Protein AF-A0A966SPA4-F1 (afdb_monomer)

Mean predicted aligned error: 4.29 Å

pLDDT: mean 92.08, std 7.18, range [53.81, 98.06]

Radius of gyration: 15.55 Å; Cα contacts (8 Å, |Δi|>4): 163; chains: 1; bounding box: 36×30×42 Å

Secondary structure (DSSP, 8-state):
--GGG-TTSS--TTTS-----------EEEEE-TT----SHHHHHHHHHHSTT--EEEESSTTSHHHHHHHHHHHHHT--PEEEE-SSHHHHHHHHHTTS-SEEEEEHHHHGGG-

Nearest PDB structures (foldseek):
  8hk9-assembly2_A  TM=9.640E-01  e=9.078E-08  Piscinibacter sakaiensis
  7ndr-assembly1_E  TM=9.568E-01  e=1.666E-07  Comamonas sp.
  2dvz-assembly1_A  TM=9.105E-01  e=4.286E-07  Bordetella pertussis
  5oku-assembly1_A  TM=9.276E-01  e=1.350E-06  Rhodopseudomonas palustris CGA009
  2qpq-assembly3_C  TM=9.091E-01  e=5.568E-06  Bordetella pertussis

Sequence (115 aa):
MSEPLFPK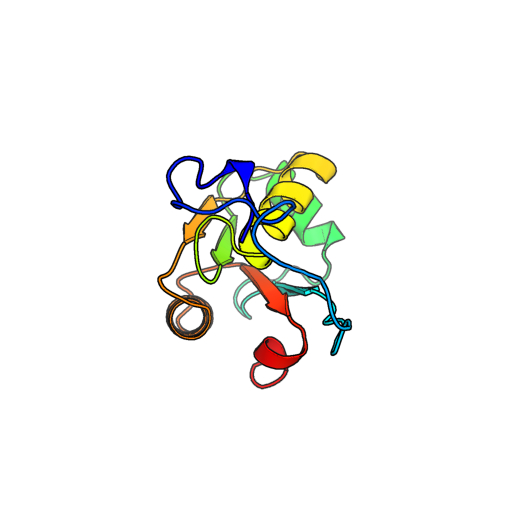RGYDFGKDFTPLAVTAVVPNILVAHPKVTLNSAKEVAEYARANPGKLSYCSGGSGTAAHIVGELFRMNTQTNLIHVPHTGTAAAYLTFLSGNCDLMFDGLGTAAPYL

Structure (mmCIF, N/CA/C/O backbone):
data_AF-A0A966SPA4-F1
#
_entry.id   AF-A0A966SPA4-F1
#
loop_
_atom_site.group_PDB
_atom_site.id
_atom_site.type_symbol
_atom_site.label_atom_id
_atom_site.label_alt_id
_atom_site.label_comp_id
_atom_site.label_asym_id
_atom_site.label_entity_id
_atom_site.label_seq_id
_atom_site.pdbx_PDB_ins_code
_atom_site.Cartn_x
_atom_site.Cartn_y
_atom_site.Cartn_z
_atom_site.occupancy
_atom_site.B_iso_or_equiv
_atom_site.auth_seq_id
_atom_site.auth_comp_id
_atom_site.auth_asym_id
_atom_site.auth_atom_id
_atom_site.pdbx_PDB_model_num
ATOM 1 N N . MET A 1 1 ? 8.123 -1.558 -11.477 1.00 53.81 1 MET A N 1
ATOM 2 C CA . MET A 1 1 ? 8.896 -0.470 -10.841 1.00 53.81 1 MET A CA 1
ATOM 3 C C . MET A 1 1 ? 8.618 0.804 -11.611 1.00 53.81 1 MET A C 1
ATOM 5 O O . MET A 1 1 ? 8.613 0.750 -12.833 1.00 53.81 1 MET A O 1
ATOM 9 N N . SER A 1 2 ? 8.332 1.911 -10.934 1.00 61.41 2 SER A N 1
ATOM 10 C CA . SER A 1 2 ? 8.032 3.192 -11.585 1.00 61.41 2 SER A CA 1
ATOM 11 C C . SER A 1 2 ? 9.307 3.899 -12.055 1.00 61.41 2 SER A C 1
ATOM 13 O O . SER A 1 2 ? 10.177 4.207 -11.240 1.00 61.41 2 SER A O 1
ATOM 15 N N . GLU A 1 3 ? 9.390 4.201 -13.348 1.00 68.19 3 GLU A N 1
ATOM 16 C CA . GLU A 1 3 ? 10.533 4.867 -13.987 1.00 68.19 3 GLU A CA 1
ATOM 17 C C . GLU A 1 3 ? 10.917 6.228 -13.363 1.00 68.19 3 GLU A C 1
ATOM 19 O O . GLU A 1 3 ? 12.105 6.424 -13.098 1.00 68.19 3 GLU A O 1
ATOM 24 N N . PRO A 1 4 ? 9.971 7.116 -12.982 1.00 75.38 4 PRO A N 1
ATOM 25 C CA . PRO A 1 4 ? 10.310 8.392 -12.342 1.00 75.38 4 PRO A CA 1
ATOM 26 C C . PRO A 1 4 ? 11.008 8.269 -10.979 1.00 75.38 4 PRO A C 1
ATOM 28 O O . PRO A 1 4 ? 11.696 9.198 -10.566 1.00 75.38 4 PRO A O 1
ATOM 31 N N . LEU A 1 5 ? 10.848 7.144 -10.268 1.00 76.25 5 LEU A N 1
ATOM 32 C CA . LEU A 1 5 ? 11.453 6.959 -8.941 1.00 76.25 5 LEU A CA 1
ATOM 33 C C . LEU A 1 5 ? 12.903 6.454 -9.001 1.00 76.25 5 LEU A C 1
ATOM 35 O O . LEU A 1 5 ? 13.603 6.513 -7.994 1.00 76.25 5 LEU A O 1
ATOM 39 N N . PHE A 1 6 ? 13.370 5.986 -10.164 1.00 77.81 6 PHE A N 1
ATOM 40 C CA . PHE A 1 6 ? 14.715 5.426 -10.337 1.00 77.81 6 PHE A CA 1
ATOM 41 C C . PHE A 1 6 ? 15.426 6.013 -11.570 1.00 77.81 6 PHE A C 1
ATOM 43 O O . PHE A 1 6 ? 15.722 5.290 -12.521 1.00 77.81 6 PHE A O 1
ATOM 50 N N . PRO A 1 7 ? 15.762 7.316 -11.573 1.00 73.81 7 PRO A N 1
ATOM 51 C CA . PRO A 1 7 ? 16.333 7.987 -12.746 1.00 73.81 7 PRO A CA 1
ATOM 52 C C . PRO A 1 7 ? 17.730 7.477 -13.148 1.00 73.81 7 PRO A C 1
ATOM 54 O O . PRO A 1 7 ? 18.145 7.653 -14.288 1.00 73.81 7 PRO A O 1
ATOM 57 N N . LYS A 1 8 ? 18.468 6.821 -12.239 1.00 81.12 8 LYS A N 1
ATOM 58 C CA . LYS A 1 8 ? 19.820 6.274 -12.477 1.00 81.12 8 LYS A CA 1
ATOM 59 C C . LYS A 1 8 ? 19.825 4.747 -12.622 1.00 81.12 8 LYS A C 1
ATOM 61 O O . LYS A 1 8 ? 20.636 4.066 -12.006 1.00 81.12 8 LYS A O 1
ATOM 66 N N . ARG A 1 9 ? 18.890 4.198 -13.398 1.00 80.81 9 ARG A N 1
ATOM 67 C CA . ARG A 1 9 ? 18.706 2.741 -13.554 1.00 80.81 9 ARG A CA 1
ATOM 68 C C . ARG A 1 9 ? 19.588 2.083 -14.622 1.00 80.81 9 ARG A C 1
ATOM 70 O O . ARG A 1 9 ? 19.715 0.868 -14.615 1.00 80.81 9 ARG A O 1
ATOM 77 N N . GLY A 1 10 ? 20.207 2.871 -15.506 1.00 89.00 10 GLY A N 1
ATOM 78 C CA . GLY A 1 10 ? 21.138 2.377 -16.531 1.00 89.00 10 GLY A CA 1
ATOM 79 C C . GLY A 1 10 ? 20.485 1.756 -17.773 1.00 89.00 10 GLY A C 1
ATOM 80 O O . GLY A 1 10 ? 21.195 1.153 -18.567 1.00 89.00 10 GLY A O 1
ATOM 81 N N . TYR A 1 11 ? 19.166 1.894 -17.935 1.00 87.00 11 TYR A N 1
ATOM 82 C CA . TYR A 1 11 ? 18.408 1.442 -19.108 1.00 87.00 11 TYR A CA 1
ATOM 83 C C . TYR A 1 11 ? 17.143 2.298 -19.310 1.00 87.00 11 TYR A C 1
ATOM 85 O O . TYR A 1 11 ? 16.664 2.918 -18.358 1.00 87.00 11 TYR A O 1
ATOM 93 N N . ASP A 1 12 ? 16.602 2.323 -20.528 1.00 86.50 12 ASP A N 1
ATOM 94 C CA . ASP A 1 12 ? 15.384 3.021 -20.967 1.00 86.50 12 ASP A CA 1
ATOM 95 C C . ASP A 1 12 ? 14.340 1.982 -21.430 1.00 86.50 12 ASP A C 1
ATOM 97 O O . ASP A 1 12 ? 14.609 1.144 -22.286 1.00 86.50 12 ASP A O 1
ATOM 101 N N . PHE A 1 13 ? 13.130 2.007 -20.858 1.00 85.19 13 PHE A N 1
ATOM 102 C CA . PHE A 1 13 ? 12.110 0.982 -21.120 1.00 85.19 13 PHE A CA 1
ATOM 103 C C . PHE A 1 13 ? 11.539 1.096 -22.536 1.00 85.19 13 PHE A C 1
ATOM 105 O O . PHE A 1 13 ? 11.131 0.085 -23.097 1.00 85.19 13 PHE A O 1
ATOM 112 N N . GLY A 1 14 ? 11.502 2.308 -23.098 1.00 85.62 14 GLY A N 1
ATOM 113 C CA . GLY A 1 14 ? 10.975 2.570 -24.433 1.00 85.62 14 GLY A CA 1
ATOM 114 C C . GLY A 1 14 ? 11.989 2.333 -25.550 1.00 85.62 14 GLY A C 1
ATOM 115 O O . GLY A 1 14 ? 11.586 2.235 -26.706 1.00 85.62 14 GLY A O 1
ATOM 116 N N . LYS A 1 15 ? 13.287 2.250 -25.226 1.00 90.62 15 LYS A N 1
ATOM 117 C CA . LYS A 1 15 ? 14.364 2.067 -26.216 1.00 90.62 15 LYS A CA 1
ATOM 118 C C . LYS A 1 15 ? 15.045 0.710 -26.139 1.00 90.62 15 LYS A C 1
ATOM 120 O O . LYS A 1 15 ? 15.321 0.122 -27.179 1.00 90.62 15 LYS A O 1
ATOM 125 N N . ASP A 1 16 ? 15.302 0.214 -24.933 1.00 93.88 16 ASP A N 1
ATOM 126 C CA . ASP A 1 16 ? 16.154 -0.964 -24.739 1.00 93.88 16 ASP A CA 1
ATOM 127 C C . ASP A 1 16 ? 15.350 -2.278 -24.704 1.00 93.88 16 ASP A C 1
ATOM 129 O O . ASP A 1 16 ? 15.933 -3.360 -24.651 1.00 93.88 16 ASP A O 1
ATOM 133 N N . PHE A 1 17 ? 14.011 -2.211 -24.743 1.00 91.69 17 PHE A N 1
ATOM 134 C CA . PHE A 1 17 ? 13.121 -3.372 -24.641 1.00 91.69 17 PHE A CA 1
ATOM 135 C C . PHE A 1 17 ? 12.042 -3.361 -25.728 1.00 91.69 17 PHE A C 1
ATOM 137 O O . PHE A 1 17 ? 11.417 -2.339 -25.994 1.00 91.69 17 PHE A O 1
ATOM 144 N N . THR A 1 18 ? 11.771 -4.530 -26.317 1.00 95.06 18 THR A N 1
ATOM 145 C CA . THR A 1 18 ? 10.613 -4.748 -27.200 1.00 95.06 18 THR A CA 1
ATOM 146 C C . THR A 1 18 ? 9.529 -5.509 -26.429 1.00 95.06 18 THR A C 1
ATOM 148 O O . THR A 1 18 ? 9.801 -6.618 -25.959 1.00 95.06 18 THR A O 1
ATOM 151 N N . PRO A 1 19 ? 8.312 -4.956 -26.259 1.00 91.50 19 PRO A N 1
ATOM 152 C CA . PRO A 1 19 ? 7.234 -5.650 -25.561 1.00 91.50 19 PRO A CA 1
ATOM 153 C C . PRO A 1 19 ? 6.763 -6.866 -26.369 1.00 91.50 19 PRO A C 1
ATOM 155 O O . PRO A 1 19 ? 6.512 -6.755 -27.566 1.00 91.50 19 PRO A O 1
ATOM 158 N N . LEU A 1 20 ? 6.621 -8.020 -25.707 1.00 94.81 20 LEU A N 1
ATOM 159 C CA . LEU A 1 20 ? 6.173 -9.264 -26.345 1.00 94.81 20 LEU A CA 1
ATOM 160 C C . LEU A 1 20 ? 4.680 -9.530 -26.107 1.00 94.81 20 LEU A C 1
ATOM 162 O O . LEU A 1 20 ? 3.905 -9.599 -27.054 1.00 94.81 20 LEU A O 1
ATOM 166 N N . ALA A 1 21 ? 4.272 -9.683 -24.843 1.00 95.00 21 ALA A N 1
ATOM 167 C CA . ALA A 1 21 ? 2.885 -9.944 -24.459 1.00 95.00 21 ALA A CA 1
ATOM 168 C C . ALA A 1 21 ? 2.636 -9.616 -22.977 1.00 95.00 21 ALA A C 1
ATOM 170 O O . ALA A 1 21 ? 3.553 -9.667 -22.156 1.00 95.00 21 ALA A O 1
ATOM 171 N N . VAL A 1 22 ? 1.377 -9.335 -22.627 1.00 93.00 22 VAL A N 1
ATOM 172 C CA . VAL A 1 22 ? 0.905 -9.281 -21.233 1.00 93.00 22 VAL A CA 1
ATOM 173 C C . VAL A 1 22 ? 0.484 -10.688 -20.815 1.00 93.00 22 VAL A C 1
ATOM 175 O O . VAL A 1 22 ? -0.381 -11.282 -21.451 1.00 93.00 22 VAL A O 1
ATOM 178 N N . THR A 1 23 ? 1.085 -11.223 -19.752 1.00 93.50 23 THR A N 1
ATOM 179 C CA . THR A 1 23 ? 0.829 -12.602 -19.296 1.00 93.50 23 THR A CA 1
ATOM 180 C C . THR A 1 23 ? -0.242 -12.697 -18.213 1.00 93.50 23 THR A C 1
ATOM 182 O O . THR A 1 23 ? -0.913 -13.720 -18.111 1.00 93.50 23 THR A O 1
ATOM 185 N N . ALA A 1 24 ? -0.410 -11.650 -17.403 1.00 89.94 24 ALA A N 1
ATOM 186 C CA . ALA A 1 24 ? -1.393 -11.612 -16.329 1.00 89.94 24 ALA A CA 1
ATOM 187 C C . ALA A 1 24 ? -1.755 -10.174 -15.948 1.00 89.94 24 ALA A C 1
ATOM 189 O O . ALA A 1 24 ? -0.947 -9.252 -16.072 1.00 89.94 24 ALA A O 1
ATOM 190 N N . VAL A 1 25 ? -2.963 -10.014 -15.412 1.00 89.31 25 VAL A N 1
ATOM 191 C CA . VAL A 1 25 ? -3.415 -8.803 -14.725 1.00 89.31 25 VAL A CA 1
ATOM 192 C C . VAL A 1 25 ? -3.853 -9.225 -13.332 1.00 89.31 25 VAL A C 1
ATOM 194 O O . VAL A 1 25 ? -4.736 -10.067 -13.189 1.00 89.31 25 VAL A O 1
ATOM 197 N N . VAL A 1 26 ? -3.217 -8.667 -12.305 1.00 87.50 26 VAL A N 1
ATOM 198 C CA . VAL A 1 26 ? -3.512 -8.998 -10.907 1.00 87.50 26 VAL A CA 1
ATOM 199 C C . VAL A 1 26 ? -4.223 -7.807 -10.267 1.00 87.50 26 VAL A C 1
ATOM 201 O O . VAL A 1 26 ? -3.653 -6.711 -10.254 1.00 87.50 26 VAL A O 1
ATOM 204 N N . PRO A 1 27 ? -5.451 -7.977 -9.742 1.00 90.31 27 PRO A N 1
ATOM 205 C CA . PRO A 1 27 ? -6.118 -6.908 -9.015 1.00 90.31 27 PRO A CA 1
ATOM 206 C C . PRO A 1 27 ? -5.388 -6.644 -7.694 1.00 90.31 27 PRO A C 1
ATOM 208 O O . PRO A 1 27 ? -4.986 -7.583 -7.004 1.00 90.31 27 PRO A O 1
ATOM 211 N N . ASN A 1 28 ? -5.233 -5.366 -7.345 1.00 90.06 28 ASN A N 1
ATOM 212 C CA . ASN A 1 28 ? -4.760 -4.965 -6.021 1.00 90.06 28 ASN A CA 1
ATOM 213 C C . ASN A 1 28 ? -5.950 -4.825 -5.072 1.00 90.06 28 ASN A C 1
ATOM 215 O O . ASN A 1 28 ? -7.005 -4.327 -5.467 1.00 90.06 28 ASN A O 1
ATOM 219 N N . ILE A 1 29 ? -5.754 -5.225 -3.822 1.00 92.88 29 ILE A N 1
ATOM 220 C CA . ILE A 1 29 ? -6.740 -5.130 -2.751 1.00 92.88 29 ILE A CA 1
ATOM 221 C C . ILE A 1 29 ? -6.167 -4.351 -1.565 1.00 92.88 29 ILE A C 1
ATOM 223 O O . ILE A 1 29 ? -4.954 -4.309 -1.362 1.00 92.88 29 ILE A O 1
ATOM 227 N N . LEU A 1 30 ? -7.058 -3.734 -0.789 1.00 94.69 30 LEU A N 1
ATOM 228 C CA . LEU A 1 30 ? -6.752 -3.188 0.530 1.00 94.69 30 LEU A CA 1
ATOM 229 C C . LEU A 1 30 ? -7.078 -4.257 1.573 1.00 94.69 30 LEU A C 1
ATOM 231 O O . LEU A 1 30 ? -8.222 -4.699 1.662 1.00 94.69 30 LEU A O 1
ATOM 235 N N . VAL A 1 31 ? -6.085 -4.635 2.367 1.00 95.06 31 VAL A N 1
ATOM 236 C CA . VAL A 1 31 ? -6.211 -5.585 3.472 1.00 95.06 31 VAL A CA 1
ATOM 237 C C . VAL A 1 31 ? -5.994 -4.832 4.779 1.00 95.06 31 VAL A C 1
ATOM 239 O O . VAL A 1 31 ? -5.051 -4.049 4.894 1.00 95.06 31 VAL A O 1
ATOM 242 N N . ALA A 1 32 ? -6.860 -5.058 5.762 1.00 95.81 32 ALA A N 1
ATOM 243 C CA . ALA A 1 32 ? -6.721 -4.514 7.108 1.00 95.81 32 ALA A CA 1
ATOM 244 C C . ALA A 1 32 ? -6.327 -5.633 8.076 1.00 95.81 32 ALA A C 1
ATOM 246 O O . ALA A 1 32 ? -6.829 -6.751 7.977 1.00 95.81 32 ALA A O 1
ATOM 247 N N . HIS A 1 33 ? -5.413 -5.348 9.003 1.00 96.44 33 HIS A N 1
ATOM 248 C CA . HIS A 1 33 ? -5.055 -6.302 10.049 1.00 96.44 33 HIS A CA 1
ATOM 249 C C . HIS A 1 33 ? -6.272 -6.550 10.960 1.00 96.44 33 HIS A C 1
ATOM 251 O O . HIS A 1 33 ? -6.976 -5.585 11.256 1.00 96.44 33 HIS A O 1
ATOM 257 N N . PRO A 1 34 ? -6.491 -7.760 11.517 1.00 94.81 34 PRO A N 1
ATOM 258 C CA . PRO A 1 34 ? -7.650 -8.056 12.378 1.00 94.81 34 PRO A CA 1
ATOM 259 C C . PRO A 1 34 ? -7.843 -7.137 13.598 1.00 94.81 34 PRO A C 1
ATOM 261 O O . PRO A 1 34 ? -8.931 -7.057 14.158 1.00 94.81 34 PRO A O 1
ATOM 264 N N . LYS A 1 35 ? -6.791 -6.423 14.019 1.00 95.00 35 LYS A N 1
ATOM 265 C CA . LYS A 1 35 ? -6.858 -5.407 15.090 1.00 95.00 35 LYS A CA 1
ATOM 266 C C . LYS A 1 35 ? -7.586 -4.120 14.665 1.00 95.00 35 LYS A C 1
ATOM 268 O O . LYS A 1 35 ? -7.958 -3.319 15.516 1.00 95.00 35 LYS A O 1
ATOM 273 N N . VAL A 1 36 ? -7.715 -3.885 13.361 1.00 95.81 36 VAL A N 1
ATOM 274 C CA . VAL A 1 36 ? -8.365 -2.715 12.773 1.00 95.81 36 VAL A CA 1
ATOM 275 C C . VAL A 1 36 ? -9.834 -3.059 12.568 1.00 95.81 36 VAL A C 1
ATOM 277 O O . VAL A 1 36 ? -10.184 -3.845 11.697 1.00 95.81 36 VAL A O 1
ATOM 280 N N . THR A 1 37 ? -10.713 -2.451 13.358 1.00 93.88 37 THR A N 1
ATOM 281 C CA . THR A 1 37 ? -12.160 -2.732 13.350 1.00 93.88 37 THR A CA 1
ATOM 282 C C . THR A 1 37 ? -12.922 -1.975 12.253 1.00 93.88 37 THR A C 1
ATOM 284 O O . THR A 1 37 ? -14.093 -1.645 12.432 1.00 93.88 37 THR A O 1
ATOM 287 N N . LEU A 1 38 ? -12.249 -1.635 11.150 1.00 96.25 38 LEU A N 1
ATOM 288 C CA . LEU A 1 38 ? -12.817 -0.909 10.011 1.00 96.25 38 LEU A CA 1
ATOM 289 C C . LEU A 1 38 ? -13.135 -1.926 8.917 1.00 96.25 38 LEU A C 1
ATOM 291 O O . LEU A 1 38 ? -12.249 -2.646 8.464 1.00 96.25 38 LEU A O 1
ATOM 295 N N . ASN A 1 39 ? -14.390 -1.981 8.488 1.00 93.44 39 ASN A N 1
ATOM 296 C CA . ASN A 1 39 ? -14.909 -3.076 7.663 1.00 93.44 39 ASN A CA 1
ATOM 297 C C . ASN A 1 39 ? -15.028 -2.711 6.181 1.00 93.44 39 ASN A C 1
ATOM 299 O O . ASN A 1 39 ? -15.47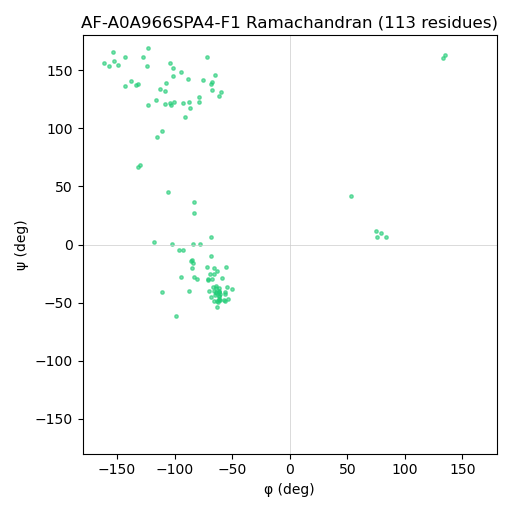4 -3.514 5.362 1.00 93.44 39 ASN A O 1
ATOM 303 N N . SER A 1 40 ? -14.645 -1.490 5.813 1.00 95.56 40 SER A N 1
ATOM 304 C CA . SER A 1 40 ? -14.709 -1.025 4.435 1.00 95.56 40 SER A CA 1
ATOM 305 C C . SER A 1 40 ? -13.609 -0.017 4.123 1.00 95.56 40 SER A C 1
ATOM 307 O O . SER A 1 40 ? -13.146 0.728 4.985 1.00 95.56 40 SER A O 1
ATOM 309 N N . ALA A 1 41 ? -13.223 0.074 2.847 1.00 94.44 41 ALA A N 1
ATOM 310 C CA . ALA A 1 41 ? -12.290 1.104 2.386 1.00 94.44 41 ALA A CA 1
ATOM 311 C C . ALA A 1 41 ? -12.814 2.529 2.657 1.00 94.44 41 ALA A C 1
ATOM 313 O O . ALA A 1 41 ? -12.028 3.453 2.873 1.00 94.44 41 ALA A O 1
ATOM 314 N N . LYS A 1 42 ? -14.144 2.703 2.683 1.00 96.69 42 LYS A N 1
ATOM 315 C CA . LYS A 1 42 ? -14.798 3.960 3.054 1.00 96.69 42 LYS A CA 1
ATOM 316 C C . LYS A 1 42 ? -14.547 4.300 4.525 1.00 96.69 42 LYS A C 1
ATOM 318 O O . LYS A 1 42 ? -14.103 5.411 4.799 1.00 96.69 42 LYS A O 1
ATOM 323 N N . GLU A 1 43 ? -14.755 3.350 5.436 1.00 97.81 43 GLU A N 1
ATOM 324 C CA . GLU A 1 43 ? -14.458 3.526 6.865 1.00 97.81 43 GLU A CA 1
ATOM 325 C C . GLU A 1 43 ? -12.972 3.793 7.107 1.00 97.81 43 GLU A C 1
ATOM 327 O O . GLU A 1 43 ? -12.628 4.681 7.881 1.00 97.81 43 GLU A O 1
ATOM 332 N N . VAL A 1 44 ? -12.083 3.089 6.395 1.00 97.38 44 VAL A N 1
ATOM 333 C CA . VAL A 1 44 ? -10.636 3.358 6.429 1.00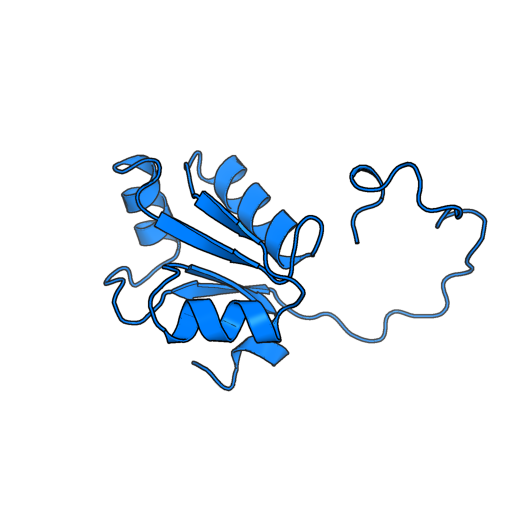 97.38 44 VAL A CA 1
ATOM 334 C C . VAL A 1 44 ? -10.340 4.800 6.025 1.00 97.38 44 VAL A C 1
ATOM 336 O O . VAL A 1 44 ? -9.614 5.498 6.732 1.00 97.38 44 VAL A O 1
ATOM 339 N N . ALA A 1 45 ? -10.926 5.278 4.925 1.00 97.56 45 ALA A N 1
ATOM 340 C CA . ALA A 1 45 ? -10.730 6.646 4.461 1.00 97.56 45 ALA A CA 1
ATOM 341 C C . ALA A 1 45 ? -11.298 7.692 5.438 1.00 97.56 45 ALA A C 1
ATOM 343 O O . ALA A 1 45 ? -10.654 8.704 5.707 1.00 97.56 45 ALA A O 1
ATOM 344 N N . GLU A 1 46 ? -12.494 7.461 5.979 1.00 97.94 46 GLU A N 1
ATOM 345 C CA . GLU A 1 46 ? -13.136 8.340 6.962 1.00 97.94 46 GLU A CA 1
ATOM 346 C C . GLU A 1 46 ? -12.329 8.424 8.256 1.00 97.94 46 GLU A C 1
ATOM 348 O O . GLU A 1 46 ? -12.004 9.525 8.710 1.00 97.94 46 GLU A O 1
ATOM 353 N N . TYR A 1 47 ? -11.927 7.275 8.801 1.00 98.06 47 TYR A N 1
ATOM 354 C CA . TYR A 1 47 ? -11.101 7.207 9.997 1.00 98.06 47 TYR A CA 1
ATOM 355 C C . TYR A 1 47 ? -9.746 7.884 9.780 1.00 98.06 47 TYR A C 1
ATOM 357 O O . TYR A 1 47 ? -9.339 8.696 10.608 1.00 98.06 47 TYR A O 1
ATOM 365 N N . ALA A 1 48 ? -9.061 7.598 8.668 1.00 97.62 48 ALA A N 1
ATOM 366 C CA . ALA A 1 48 ? -7.744 8.160 8.376 1.00 97.62 48 ALA A CA 1
ATOM 367 C C . ALA A 1 48 ? -7.774 9.675 8.122 1.00 97.62 48 ALA A C 1
ATOM 369 O O . ALA A 1 48 ? -6.797 10.359 8.429 1.00 97.62 48 ALA A O 1
ATOM 370 N N . ARG A 1 49 ? -8.880 10.219 7.590 1.00 97.38 49 ARG A N 1
ATOM 371 C CA . ARG A 1 49 ? -9.079 11.675 7.488 1.00 97.38 49 ARG A CA 1
ATOM 372 C C . ARG A 1 49 ? -9.259 12.314 8.860 1.00 97.38 49 ARG A C 1
ATOM 374 O O . ARG A 1 49 ? -8.650 13.343 9.129 1.00 97.38 49 ARG A O 1
ATOM 381 N N . ALA A 1 50 ? -10.081 11.711 9.718 1.00 98.00 50 ALA A N 1
ATOM 382 C CA . ALA A 1 50 ? -10.313 12.211 11.072 1.00 98.00 50 ALA A CA 1
ATOM 383 C C . ALA A 1 50 ? -9.079 12.047 11.981 1.00 98.00 50 ALA A C 1
ATOM 385 O O . ALA A 1 50 ? -8.906 12.804 12.932 1.00 98.00 50 ALA A O 1
ATOM 386 N N . ASN A 1 51 ? -8.214 11.074 11.680 1.00 97.62 51 ASN A N 1
ATOM 387 C CA . ASN A 1 51 ? -7.077 10.675 12.504 1.00 97.62 51 ASN A CA 1
ATOM 388 C C . ASN A 1 51 ? -5.778 10.603 11.674 1.00 97.62 51 ASN A C 1
ATOM 390 O O . ASN A 1 51 ? -5.241 9.512 11.447 1.00 97.62 51 ASN A O 1
ATOM 394 N N . PRO A 1 52 ? -5.252 11.746 11.203 1.00 97.19 52 PRO A N 1
ATOM 395 C CA . PRO A 1 52 ? -4.089 11.768 10.323 1.00 97.19 52 PRO A CA 1
ATOM 396 C C . PRO A 1 52 ? -2.865 11.128 10.991 1.00 97.19 52 PRO A C 1
ATOM 398 O O . PRO A 1 52 ? -2.514 11.451 12.124 1.00 97.19 52 PRO A O 1
ATOM 401 N N . GLY A 1 53 ? -2.198 10.218 10.276 1.00 96.69 53 GLY A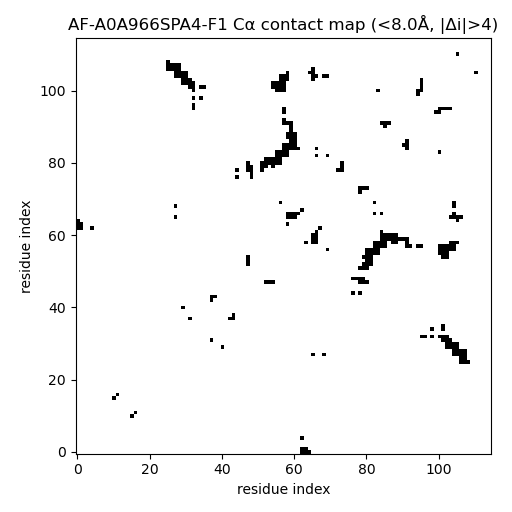 N 1
ATOM 402 C CA . GLY A 1 53 ? -1.006 9.517 10.759 1.00 96.69 53 GLY A CA 1
ATOM 403 C C . GLY A 1 53 ? -1.277 8.400 11.774 1.00 96.69 53 GLY A C 1
ATOM 404 O O . GLY A 1 53 ? -0.325 7.852 12.321 1.00 96.69 53 GLY A O 1
ATOM 405 N N . LYS A 1 54 ? -2.542 8.045 12.049 1.00 97.12 54 LYS A N 1
ATOM 406 C CA . LYS A 1 54 ? -2.874 6.924 12.950 1.00 97.12 54 LYS A CA 1
ATOM 407 C C . LYS A 1 54 ? -2.896 5.559 12.276 1.00 97.12 54 LYS A C 1
ATOM 409 O O . LYS A 1 54 ? -2.803 4.566 12.985 1.00 97.12 54 LYS A O 1
ATOM 414 N N . LEU A 1 55 ? -3.027 5.512 10.951 1.00 97.81 55 LEU A N 1
ATOM 415 C CA . LEU A 1 55 ? -2.965 4.269 10.188 1.00 97.81 55 LEU A CA 1
ATOM 416 C C . LEU A 1 55 ? -1.666 4.199 9.389 1.00 97.81 55 LEU A C 1
ATOM 418 O O . LEU A 1 55 ? -1.292 5.138 8.682 1.00 97.81 55 LEU A O 1
ATOM 422 N N . SER A 1 56 ? -1.005 3.057 9.495 1.00 97.62 56 SER A N 1
ATOM 423 C CA . SER A 1 56 ? 0.157 2.667 8.707 1.00 97.62 56 SER A CA 1
ATOM 424 C C . SER A 1 56 ? -0.232 1.691 7.598 1.00 97.62 56 SER A C 1
ATOM 426 O O . SER A 1 56 ? -1.200 0.941 7.733 1.00 97.62 56 SER A O 1
ATOM 428 N N . TYR A 1 57 ? 0.521 1.681 6.499 1.00 97.44 57 TYR A N 1
ATOM 429 C CA . TYR A 1 57 ? 0.374 0.676 5.455 1.00 97.44 57 TYR A CA 1
ATOM 430 C C . TYR A 1 57 ? 1.717 0.101 5.011 1.00 97.44 57 TYR A C 1
ATOM 432 O O . TYR A 1 57 ? 2.695 0.825 4.798 1.00 97.44 57 TYR A O 1
ATOM 440 N N . CYS A 1 58 ? 1.744 -1.214 4.833 1.00 96.19 58 CYS A N 1
ATOM 441 C CA . CYS A 1 58 ? 2.924 -1.949 4.416 1.00 96.19 58 CYS A CA 1
ATOM 442 C C . CYS A 1 58 ? 2.948 -2.139 2.903 1.00 96.19 58 CYS A C 1
ATOM 444 O O . CYS A 1 58 ? 1.915 -2.264 2.245 1.00 96.19 58 CYS A O 1
ATOM 446 N N . SER A 1 59 ? 4.155 -2.174 2.346 1.00 94.06 59 SER A N 1
ATOM 447 C CA . SER A 1 59 ? 4.378 -2.498 0.937 1.00 94.06 59 SER A CA 1
ATOM 448 C C . SER A 1 59 ? 5.653 -3.315 0.775 1.00 94.06 59 SER A C 1
ATOM 450 O O . SER A 1 59 ? 6.560 -3.222 1.606 1.00 94.06 59 SER A O 1
ATOM 452 N N . GLY A 1 60 ? 5.778 -4.003 -0.358 1.00 90.88 60 GLY A N 1
ATOM 453 C CA . GLY A 1 60 ? 7.016 -4.676 -0.749 1.00 90.88 60 GLY A CA 1
ATOM 454 C C . GLY A 1 60 ? 8.181 -3.744 -1.111 1.00 90.88 60 GLY A C 1
ATOM 455 O O . GLY A 1 60 ? 9.194 -4.238 -1.593 1.00 90.88 60 GLY A O 1
ATOM 456 N N . GLY A 1 61 ? 8.041 -2.425 -0.925 1.00 91.25 61 GLY A N 1
ATOM 457 C CA . GLY A 1 61 ? 9.111 -1.443 -1.096 1.00 91.25 61 GLY A CA 1
ATOM 458 C C . GLY A 1 61 ? 8.679 -0.202 -1.872 1.00 91.25 61 GLY A C 1
ATOM 459 O O . GLY A 1 61 ? 7.664 -0.196 -2.578 1.00 91.25 61 GLY A O 1
ATOM 460 N N . SER A 1 62 ? 9.469 0.864 -1.764 1.00 90.69 62 SER A N 1
ATOM 461 C CA . SER A 1 62 ? 9.223 2.114 -2.484 1.00 90.69 62 SER A CA 1
ATOM 462 C C . SER A 1 62 ? 9.273 1.902 -4.001 1.00 90.69 62 SER A C 1
ATOM 464 O O . SER A 1 62 ? 10.217 1.338 -4.546 1.00 90.69 62 SER A O 1
ATOM 466 N N . GLY A 1 63 ? 8.224 2.346 -4.689 1.00 87.38 63 GLY A N 1
ATOM 467 C CA . GLY A 1 63 ? 8.078 2.249 -6.149 1.00 87.38 63 GLY A CA 1
ATOM 468 C C . GLY A 1 63 ? 7.550 0.914 -6.677 1.00 87.38 63 GLY A C 1
ATOM 469 O O . GLY A 1 63 ? 7.490 0.705 -7.896 1.00 87.38 63 GLY A O 1
ATOM 470 N N . THR A 1 64 ? 7.140 0.019 -5.777 1.00 89.31 64 THR A N 1
ATOM 471 C CA . THR A 1 64 ? 6.304 -1.142 -6.110 1.00 89.31 64 THR A CA 1
ATOM 472 C C . THR A 1 64 ? 4.873 -0.713 -6.440 1.00 89.31 64 THR A C 1
ATOM 474 O O . THR A 1 64 ? 4.446 0.379 -6.069 1.00 89.31 64 THR A O 1
ATOM 477 N N . ALA A 1 65 ? 4.107 -1.579 -7.114 1.00 88.31 65 ALA A N 1
ATOM 478 C CA . ALA A 1 65 ? 2.695 -1.311 -7.398 1.00 88.31 65 ALA A CA 1
ATOM 479 C C . ALA A 1 65 ? 1.897 -1.039 -6.109 1.00 88.31 65 ALA A C 1
ATOM 481 O O . ALA A 1 65 ? 1.159 -0.063 -6.055 1.00 88.31 65 ALA A O 1
ATOM 482 N N . ALA A 1 66 ? 2.139 -1.824 -5.054 1.00 91.06 66 ALA A N 1
ATOM 483 C CA . ALA A 1 66 ? 1.565 -1.637 -3.721 1.00 91.06 66 ALA A CA 1
ATOM 484 C C . ALA A 1 66 ? 1.803 -0.228 -3.151 1.00 91.06 66 ALA A C 1
ATOM 486 O O . ALA A 1 66 ? 0.869 0.416 -2.679 1.00 91.06 66 ALA A O 1
ATOM 487 N N . HIS A 1 67 ? 3.039 0.279 -3.235 1.00 93.75 67 HIS A N 1
ATOM 488 C CA . HIS A 1 67 ? 3.361 1.641 -2.801 1.00 93.75 67 HIS A CA 1
ATOM 489 C C . HIS A 1 67 ? 2.589 2.690 -3.609 1.00 93.75 67 HIS A C 1
ATOM 491 O O . HIS A 1 67 ? 1.964 3.572 -3.033 1.00 93.75 67 HIS A O 1
ATOM 497 N N . ILE A 1 68 ? 2.579 2.571 -4.941 1.00 93.19 68 ILE A N 1
ATOM 498 C CA . ILE A 1 68 ? 1.877 3.532 -5.801 1.00 93.19 68 ILE A CA 1
ATOM 499 C C . ILE A 1 68 ? 0.366 3.512 -5.545 1.00 93.19 68 ILE A C 1
ATOM 501 O O . ILE A 1 68 ? -0.250 4.569 -5.480 1.00 93.19 68 ILE A O 1
ATOM 505 N N . VAL A 1 69 ? -0.236 2.336 -5.354 1.00 93.19 69 VAL A N 1
ATOM 506 C CA . VAL A 1 69 ? -1.662 2.212 -5.017 1.00 93.19 69 VAL A CA 1
ATOM 507 C C . VAL A 1 69 ? -1.965 2.842 -3.655 1.00 93.19 69 VAL A C 1
ATOM 509 O O . VAL A 1 69 ? -2.962 3.552 -3.538 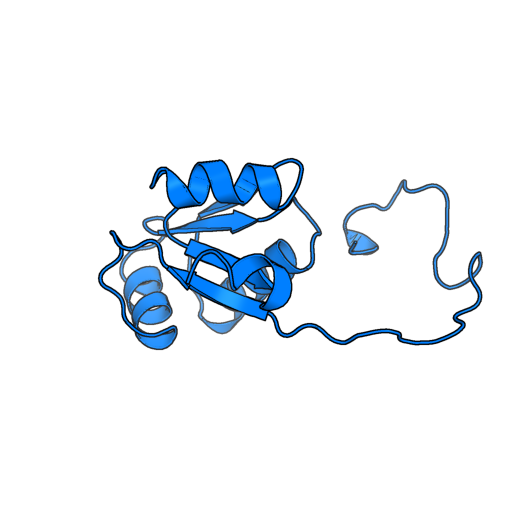1.00 93.19 69 VAL A O 1
ATOM 512 N N . GLY A 1 70 ? -1.104 2.647 -2.653 1.00 94.62 70 GLY A N 1
ATOM 513 C CA . GLY A 1 70 ? -1.248 3.294 -1.348 1.00 94.62 70 GLY A CA 1
ATOM 514 C C . GLY A 1 70 ? -1.184 4.820 -1.434 1.00 94.62 70 GLY A C 1
ATOM 515 O O . GLY A 1 70 ? -2.038 5.509 -0.878 1.00 94.62 70 GLY A O 1
ATOM 516 N N . GLU A 1 71 ? -0.241 5.363 -2.203 1.00 95.06 71 GLU A N 1
ATOM 517 C CA . GLU A 1 71 ? -0.157 6.808 -2.441 1.00 95.06 71 GLU A CA 1
ATOM 518 C C . GLU A 1 71 ? -1.355 7.342 -3.240 1.00 95.06 71 GLU A C 1
ATOM 520 O O . GLU A 1 71 ? -1.920 8.375 -2.882 1.00 95.06 71 GLU A O 1
ATOM 525 N N . LEU A 1 72 ? -1.828 6.615 -4.257 1.00 94.69 72 LEU A N 1
ATOM 526 C CA . LEU A 1 72 ? -3.053 6.968 -4.985 1.00 94.69 72 LEU A CA 1
ATOM 527 C C . LEU A 1 72 ? -4.280 6.967 -4.068 1.00 94.69 72 LEU A C 1
ATOM 529 O O . LEU A 1 72 ? -5.118 7.863 -4.165 1.00 94.69 72 LEU A O 1
ATOM 533 N N . PHE A 1 73 ? -4.382 5.998 -3.155 1.00 96.00 73 PHE A N 1
ATOM 534 C CA . PHE A 1 73 ? -5.433 5.979 -2.144 1.00 96.00 73 PHE A CA 1
ATOM 535 C C . PHE A 1 73 ? -5.353 7.224 -1.258 1.00 96.00 73 PHE A C 1
ATOM 537 O O . PHE A 1 73 ? -6.367 7.902 -1.091 1.00 96.00 73 PHE A O 1
ATOM 544 N N . ARG A 1 74 ? -4.164 7.578 -0.746 1.00 96.31 74 ARG A N 1
ATOM 545 C CA . ARG A 1 74 ? -3.952 8.796 0.058 1.00 96.31 74 ARG A CA 1
ATOM 546 C C . ARG A 1 74 ? -4.377 10.061 -0.678 1.00 96.31 74 ARG A C 1
ATOM 548 O O . ARG A 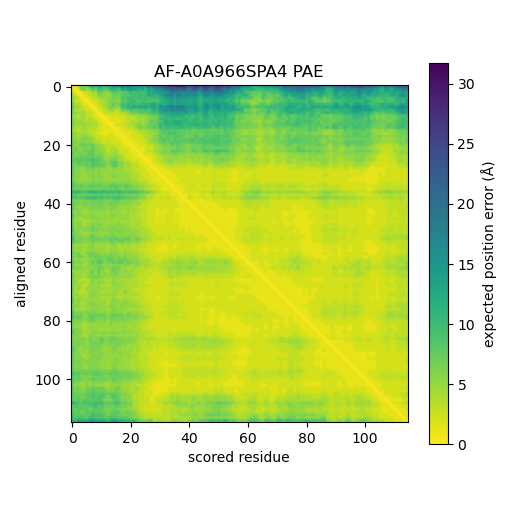1 74 ? -5.132 10.856 -0.123 1.00 96.31 74 ARG A O 1
ATOM 555 N N . MET A 1 75 ? -3.946 10.222 -1.930 1.00 96.62 75 MET A N 1
ATOM 556 C CA . MET A 1 75 ? -4.273 11.383 -2.763 1.00 96.62 75 MET A CA 1
ATOM 557 C C . MET A 1 75 ? -5.779 11.497 -3.024 1.00 96.62 75 MET A C 1
ATOM 559 O O . MET A 1 75 ? -6.367 12.550 -2.790 1.00 96.62 75 MET A O 1
ATOM 563 N N . ASN A 1 76 ? -6.416 10.406 -3.455 1.00 96.75 76 ASN A N 1
ATOM 564 C CA . ASN A 1 76 ? -7.832 10.408 -3.829 1.00 96.75 76 ASN A CA 1
ATOM 565 C C . ASN A 1 76 ? -8.763 10.551 -2.622 1.00 96.75 76 ASN A C 1
ATOM 567 O O . ASN A 1 76 ? -9.855 11.100 -2.741 1.00 96.75 76 ASN A O 1
ATOM 571 N N . THR A 1 77 ? -8.349 10.044 -1.460 1.00 96.69 77 THR A N 1
ATOM 572 C CA . THR A 1 77 ? -9.151 10.100 -0.227 1.00 96.69 77 THR A CA 1
ATOM 573 C C . THR A 1 77 ? -8.7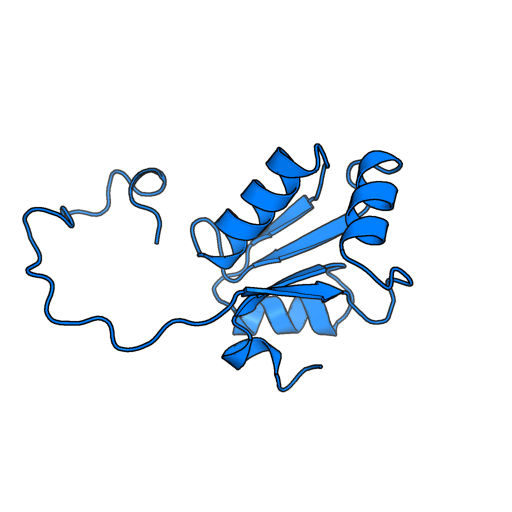98 11.272 0.678 1.00 96.69 77 THR A C 1
ATOM 575 O O . THR A 1 77 ? -9.478 11.465 1.689 1.00 96.69 77 THR A O 1
ATOM 578 N N . GLN A 1 78 ? -7.766 12.043 0.311 1.00 96.75 78 GLN A N 1
ATOM 579 C CA . GLN A 1 78 ? -7.195 13.136 1.097 1.00 96.75 78 GLN A CA 1
ATOM 580 C C . GLN A 1 78 ? -6.824 12.685 2.520 1.00 96.75 78 GLN A C 1
ATOM 582 O O . GLN A 1 78 ? -7.096 13.372 3.502 1.00 96.75 78 GLN A O 1
ATOM 587 N N . THR A 1 79 ? -6.234 11.493 2.635 1.00 97.00 79 THR A N 1
ATOM 588 C CA . THR A 1 79 ? -5.842 10.885 3.914 1.00 97.00 79 THR A CA 1
ATOM 589 C C . THR A 1 79 ? -4.340 10.972 4.146 1.00 97.00 79 THR A C 1
ATOM 591 O O . THR A 1 79 ? -3.538 11.036 3.212 1.00 97.00 79 THR A O 1
ATOM 594 N N . ASN A 1 80 ? -3.939 10.919 5.417 1.00 96.75 80 ASN A N 1
ATOM 595 C CA . ASN A 1 80 ? -2.537 10.785 5.787 1.00 96.75 80 ASN A CA 1
ATOM 596 C C . ASN A 1 80 ? -2.271 9.403 6.394 1.00 96.75 80 ASN A C 1
ATOM 598 O O . ASN A 1 80 ? -2.518 9.192 7.582 1.00 96.75 80 ASN A O 1
ATOM 602 N N . LEU A 1 81 ? -1.767 8.485 5.569 1.00 97.50 81 LEU A N 1
ATOM 603 C CA . LEU A 1 81 ? -1.309 7.160 5.985 1.00 97.50 81 LEU A CA 1
ATOM 604 C C . LEU A 1 81 ? 0.222 7.134 6.073 1.00 97.50 81 LEU A C 1
ATOM 606 O O . LEU A 1 81 ? 0.900 7.757 5.255 1.00 97.50 81 LEU A O 1
ATOM 610 N N . ILE A 1 82 ? 0.766 6.389 7.034 1.00 97.31 82 ILE A N 1
ATOM 611 C CA . ILE A 1 82 ? 2.214 6.195 7.183 1.00 97.31 82 ILE A CA 1
ATOM 612 C C . ILE A 1 82 ? 2.656 5.016 6.314 1.00 97.31 82 ILE A C 1
ATOM 614 O O . ILE A 1 82 ? 2.239 3.885 6.546 1.00 97.31 82 ILE A O 1
ATOM 618 N N . HIS A 1 83 ? 3.518 5.263 5.330 1.00 97.06 83 HIS A N 1
ATOM 619 C CA . HIS A 1 83 ? 4.098 4.203 4.504 1.00 97.06 83 HIS A CA 1
ATOM 620 C C . HIS A 1 83 ? 5.237 3.485 5.234 1.00 97.06 83 HIS A C 1
ATOM 622 O O . HIS A 1 83 ? 6.192 4.123 5.674 1.00 97.06 83 HIS A O 1
ATOM 628 N N . VAL A 1 84 ? 5.156 2.155 5.322 1.00 96.94 84 VAL A N 1
ATOM 629 C CA . VAL A 1 84 ? 6.193 1.290 5.903 1.00 96.94 84 VAL A CA 1
ATOM 630 C C . VAL A 1 84 ? 6.777 0.385 4.801 1.00 96.94 84 VAL A C 1
ATOM 632 O O . VAL A 1 84 ? 6.223 -0.681 4.490 1.00 96.94 84 VAL A O 1
ATOM 635 N N . PRO A 1 85 ? 7.872 0.802 4.138 1.00 95.69 85 PRO A N 1
ATOM 636 C CA . PRO A 1 85 ? 8.487 0.027 3.066 1.00 95.69 85 PRO A CA 1
ATOM 637 C C . PRO A 1 85 ? 9.273 -1.170 3.612 1.00 95.69 85 PRO A C 1
ATOM 639 O O . PRO A 1 85 ? 9.981 -1.061 4.608 1.00 95.69 85 PRO A O 1
ATOM 642 N N . HIS A 1 86 ? 9.198 -2.296 2.907 1.00 95.56 86 HIS A N 1
ATOM 643 C CA . HIS A 1 86 ? 9.999 -3.492 3.177 1.00 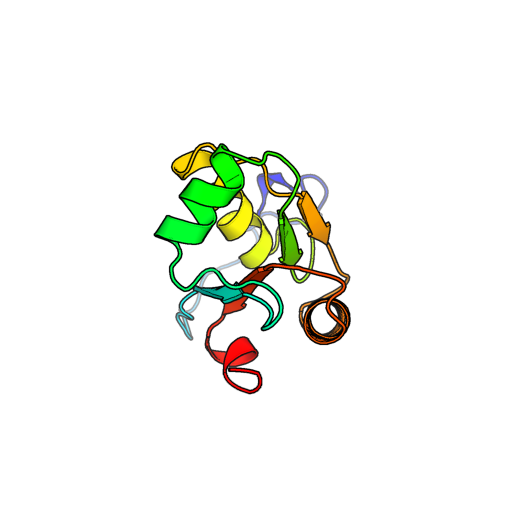95.56 86 HIS A CA 1
ATOM 644 C C . HIS A 1 86 ? 10.807 -3.894 1.941 1.00 95.56 86 HIS A C 1
ATOM 646 O O . HIS A 1 86 ? 10.572 -3.395 0.844 1.00 95.56 86 HIS A O 1
ATOM 652 N N . THR A 1 87 ? 11.749 -4.823 2.094 1.00 92.50 87 THR A N 1
ATOM 653 C CA . THR A 1 87 ? 12.597 -5.363 1.014 1.00 92.50 87 THR A CA 1
ATOM 654 C C . THR A 1 87 ? 11.911 -6.483 0.216 1.00 92.50 87 THR A C 1
ATOM 656 O O . THR A 1 87 ? 12.545 -7.452 -0.196 1.00 92.50 87 THR A O 1
ATOM 659 N N . GLY A 1 88 ? 10.599 -6.368 0.006 1.00 91.69 88 GLY A N 1
ATOM 660 C CA . GLY A 1 88 ? 9.772 -7.351 -0.696 1.00 91.69 88 GLY A CA 1
ATOM 661 C C . GLY A 1 88 ? 8.475 -7.688 0.041 1.00 91.69 88 GLY A C 1
ATOM 662 O O . GLY A 1 88 ? 8.340 -7.462 1.245 1.00 91.69 88 GLY A O 1
ATOM 663 N N . THR A 1 89 ? 7.505 -8.241 -0.691 1.00 91.88 89 THR A N 1
ATOM 664 C CA . THR A 1 89 ? 6.159 -8.546 -0.171 1.00 91.88 89 THR A CA 1
ATOM 665 C C . THR A 1 89 ? 6.185 -9.557 0.978 1.00 91.88 89 THR A C 1
ATOM 667 O O . THR A 1 89 ? 5.471 -9.379 1.958 1.00 91.88 89 THR A O 1
ATOM 670 N N . ALA A 1 90 ? 7.060 -10.568 0.927 1.00 92.31 90 ALA A N 1
ATOM 671 C CA . ALA A 1 90 ? 7.186 -11.550 2.009 1.00 92.31 90 ALA A CA 1
ATOM 672 C C . ALA A 1 90 ? 7.611 -10.905 3.342 1.00 92.31 90 ALA A C 1
ATOM 674 O O . ALA A 1 90 ? 7.016 -11.179 4.382 1.00 92.31 90 ALA A O 1
ATOM 675 N N . ALA A 1 91 ? 8.594 -9.998 3.311 1.00 94.88 91 ALA A N 1
ATOM 676 C CA . ALA A 1 91 ? 9.022 -9.258 4.497 1.00 94.88 91 ALA A CA 1
ATOM 677 C C . ALA A 1 91 ? 7.924 -8.306 5.006 1.00 94.88 91 ALA A C 1
ATOM 679 O O . ALA A 1 91 ? 7.740 -8.181 6.213 1.00 94.88 91 ALA A O 1
ATOM 680 N N . ALA A 1 92 ? 7.159 -7.685 4.100 1.00 95.75 92 ALA A N 1
ATOM 681 C CA . ALA A 1 92 ? 6.011 -6.852 4.460 1.00 95.75 92 ALA A CA 1
ATOM 682 C C . ALA A 1 92 ? 4.924 -7.648 5.203 1.00 95.75 92 ALA A C 1
ATOM 684 O O . ALA A 1 92 ? 4.389 -7.163 6.200 1.00 95.75 92 ALA A O 1
ATOM 685 N N . TYR A 1 93 ? 4.644 -8.882 4.767 1.00 95.25 93 TYR A N 1
ATOM 686 C CA . TYR A 1 93 ? 3.668 -9.748 5.430 1.00 95.25 93 TYR A CA 1
ATOM 687 C C . TYR A 1 93 ? 4.070 -10.130 6.852 1.00 95.25 93 TYR A C 1
ATOM 689 O O . TYR A 1 93 ? 3.203 -10.182 7.715 1.00 95.25 93 TYR A O 1
ATOM 697 N N . LEU A 1 94 ? 5.357 -10.339 7.143 1.00 95.00 94 LEU A N 1
ATOM 698 C CA . LEU A 1 94 ? 5.804 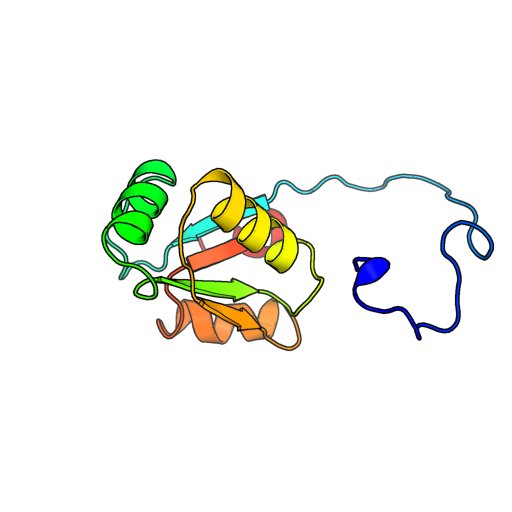-10.619 8.515 1.00 95.00 94 LEU A CA 1
ATOM 699 C C . LEU A 1 94 ? 5.463 -9.462 9.470 1.00 95.00 94 LEU A C 1
ATOM 701 O O . LEU A 1 94 ? 4.964 -9.681 10.575 1.00 95.00 94 LEU A O 1
ATOM 705 N N . THR A 1 95 ? 5.674 -8.221 9.035 1.00 95.69 95 THR A N 1
ATOM 706 C CA . THR A 1 95 ? 5.327 -7.021 9.813 1.00 95.69 95 THR A CA 1
ATOM 707 C C . THR A 1 95 ? 3.818 -6.821 9.914 1.00 95.69 95 THR A C 1
ATOM 709 O O . THR A 1 95 ? 3.309 -6.475 10.978 1.00 95.69 95 THR A O 1
ATOM 712 N N . PHE A 1 96 ? 3.086 -7.071 8.827 1.00 96.19 96 PHE A N 1
ATOM 713 C CA . PHE A 1 96 ? 1.630 -6.982 8.815 1.00 96.19 96 PHE A CA 1
ATOM 714 C C . PHE A 1 96 ? 0.998 -8.010 9.761 1.00 96.19 96 PHE A C 1
ATOM 716 O O . PHE A 1 96 ? 0.280 -7.622 10.674 1.00 96.19 96 PHE A O 1
ATOM 723 N N . LEU A 1 97 ? 1.334 -9.295 9.619 1.00 95.19 97 LEU A N 1
ATOM 724 C CA . LEU A 1 97 ? 0.786 -10.393 10.426 1.00 95.19 97 LEU A CA 1
ATOM 725 C C . LEU A 1 97 ? 1.187 -10.322 11.905 1.00 95.19 97 LEU A C 1
ATOM 727 O O . LEU A 1 97 ? 0.467 -10.828 12.759 1.00 95.19 97 LEU A O 1
ATOM 731 N N . SER A 1 98 ? 2.319 -9.689 12.227 1.00 95.75 98 SER A N 1
ATOM 732 C CA . SER A 1 98 ? 2.712 -9.423 13.620 1.00 95.75 98 SER A CA 1
ATOM 733 C C . SER A 1 98 ? 1.968 -8.238 14.250 1.00 95.75 98 SER A C 1
ATOM 735 O O . SER A 1 98 ? 2.218 -7.904 15.407 1.00 95.75 98 SER A O 1
ATOM 737 N N . GLY A 1 99 ? 1.060 -7.586 13.516 1.00 95.50 99 GLY A N 1
ATOM 738 C CA . GLY A 1 99 ? 0.291 -6.443 13.998 1.00 95.50 99 GLY A CA 1
ATOM 739 C C . GLY A 1 99 ? 1.089 -5.142 14.074 1.00 95.50 99 GLY A C 1
ATOM 740 O O . GLY A 1 99 ? 0.595 -4.162 14.630 1.00 95.50 99 GLY A O 1
ATOM 741 N N . ASN A 1 100 ? 2.292 -5.093 13.498 1.00 95.94 100 ASN A N 1
ATOM 742 C CA . ASN A 1 100 ? 3.128 -3.889 13.446 1.00 95.94 100 ASN A CA 1
ATOM 743 C C . ASN A 1 100 ? 2.772 -2.962 12.270 1.00 95.94 100 ASN A C 1
ATOM 745 O O . ASN A 1 100 ? 3.377 -1.906 12.106 1.00 95.94 100 ASN A O 1
ATOM 749 N N . CYS A 1 101 ? 1.780 -3.347 11.467 1.00 96.75 101 CYS A N 1
ATOM 750 C CA . CYS A 1 101 ? 1.232 -2.575 10.361 1.00 96.75 101 CYS A CA 1
ATOM 751 C C . CYS A 1 101 ? -0.291 -2.686 10.368 1.00 96.75 101 CYS A C 1
ATOM 753 O O . CYS A 1 101 ? -0.823 -3.761 10.643 1.00 96.75 101 CYS A O 1
ATOM 755 N N . ASP A 1 102 ? -0.999 -1.596 10.083 1.00 97.62 102 ASP A N 1
ATOM 756 C CA . ASP A 1 102 ? -2.466 -1.584 10.175 1.00 97.62 102 ASP A CA 1
ATOM 757 C C . ASP A 1 102 ? -3.119 -2.057 8.878 1.00 97.62 102 ASP A C 1
ATOM 759 O O . ASP A 1 102 ? -4.096 -2.804 8.902 1.00 97.62 102 ASP A O 1
ATOM 763 N N . LEU A 1 103 ? -2.559 -1.632 7.747 1.00 97.00 103 LEU A N 1
ATOM 764 C CA . LEU A 1 103 ? -3.079 -1.883 6.412 1.00 97.00 103 LEU A CA 1
ATOM 765 C C . LEU A 1 103 ? -2.001 -2.481 5.502 1.00 97.00 103 LEU A C 1
ATOM 767 O O . LEU A 1 103 ? -0.797 -2.340 5.728 1.00 97.00 103 LEU A O 1
ATOM 771 N N . MET A 1 104 ? -2.436 -3.091 4.409 1.00 95.31 104 MET A N 1
ATOM 772 C CA . MET A 1 104 ? -1.578 -3.521 3.315 1.00 95.31 104 MET A CA 1
ATOM 773 C C . MET A 1 104 ? -2.308 -3.324 1.988 1.00 95.31 104 MET A C 1
ATOM 775 O O . MET A 1 104 ? -3.493 -3.628 1.873 1.00 95.31 104 MET A O 1
ATOM 779 N N . PHE A 1 105 ? -1.598 -2.806 0.989 1.00 93.50 105 PHE A N 1
ATOM 780 C CA . PHE A 1 105 ? -2.046 -2.846 -0.401 1.00 93.50 105 PHE A CA 1
ATOM 781 C C . PHE A 1 105 ? -1.240 -3.929 -1.097 1.00 93.50 105 PHE A C 1
ATOM 783 O O . PHE A 1 105 ? -0.012 -3.862 -1.090 1.00 93.50 105 PHE A O 1
ATOM 790 N N . ASP A 1 106 ? -1.901 -4.929 -1.668 1.00 92.12 106 ASP A N 1
ATOM 791 C CA . ASP A 1 106 ? -1.197 -6.019 -2.340 1.00 92.12 106 ASP A CA 1
ATOM 792 C C . ASP A 1 106 ? -2.043 -6.673 -3.432 1.00 92.12 106 ASP A C 1
ATOM 794 O O . ASP A 1 106 ? -3.255 -6.468 -3.512 1.00 92.12 106 ASP A O 1
ATOM 798 N N . GLY A 1 107 ? -1.399 -7.461 -4.289 1.00 90.44 107 GLY A N 1
ATOM 799 C CA . GLY A 1 107 ? -2.081 -8.270 -5.288 1.00 90.44 107 GLY A CA 1
ATOM 800 C C . GLY A 1 107 ? -2.905 -9.389 -4.646 1.00 90.44 107 GLY A C 1
ATOM 801 O O . GLY A 1 107 ? -2.447 -10.067 -3.731 1.00 90.44 107 GLY A O 1
ATOM 802 N N . LEU A 1 108 ? -4.103 -9.653 -5.174 1.00 89.62 108 LEU A N 1
ATOM 803 C CA . LEU A 1 108 ? -4.981 -10.712 -4.661 1.00 89.62 108 LEU A CA 1
ATOM 804 C C . LEU A 1 108 ? -4.288 -12.085 -4.596 1.00 89.62 108 LEU A C 1
ATOM 806 O O . LEU A 1 108 ? -4.521 -12.840 -3.661 1.00 89.62 108 LEU A O 1
ATOM 810 N N . GLY A 1 109 ? -3.420 -12.404 -5.561 1.00 88.62 109 GLY A N 1
ATOM 811 C CA . GLY A 1 109 ? -2.724 -13.694 -5.598 1.00 88.62 109 GLY A CA 1
ATOM 812 C C . GLY A 1 109 ? -1.771 -13.920 -4.420 1.00 88.62 109 GLY A C 1
ATOM 813 O O . GLY A 1 109 ? -1.691 -15.032 -3.908 1.00 88.62 109 GLY A O 1
ATOM 814 N N . THR A 1 110 ? -1.071 -12.878 -3.971 1.00 88.19 110 THR A N 1
ATOM 815 C CA . THR A 1 110 ? -0.168 -12.944 -2.813 1.00 88.19 110 THR A CA 1
ATOM 816 C C . THR A 1 110 ? -0.912 -12.775 -1.495 1.00 88.19 110 THR A C 1
ATOM 818 O O . THR A 1 110 ? -0.492 -13.348 -0.495 1.00 88.19 110 THR A O 1
ATOM 821 N N . ALA A 1 111 ? -2.037 -12.057 -1.502 1.00 90.31 111 ALA A N 1
ATOM 822 C CA . ALA A 1 111 ? -2.854 -11.845 -0.316 1.00 90.31 111 ALA A CA 1
ATOM 823 C C . ALA A 1 111 ? -3.782 -13.008 0.040 1.00 90.31 111 ALA A C 1
ATOM 825 O O . ALA A 1 111 ? -4.053 -13.213 1.219 1.00 90.31 111 ALA A O 1
ATOM 826 N N . ALA A 1 112 ? -4.247 -13.778 -0.946 1.00 90.88 112 ALA A N 1
ATOM 827 C CA . ALA A 1 112 ? -5.238 -14.837 -0.756 1.00 90.88 112 ALA A CA 1
ATOM 828 C C . ALA A 1 112 ? -4.936 -15.840 0.381 1.00 90.88 112 ALA A C 1
ATOM 830 O O . ALA A 1 112 ? -5.882 -16.211 1.067 1.00 90.88 112 ALA A O 1
ATOM 831 N N . PRO A 1 113 ? -3.682 -16.269 0.644 1.00 90.25 113 PRO A N 1
ATOM 832 C CA . PRO A 1 113 ? -3.385 -17.184 1.752 1.00 90.25 113 PRO A CA 1
ATOM 833 C C . PRO A 1 113 ? -3.565 -16.588 3.160 1.00 90.25 113 PRO A C 1
ATOM 835 O O . PRO A 1 113 ? -3.446 -17.323 4.137 1.00 90.25 113 PRO A O 1
ATOM 838 N N . TYR A 1 114 ? -3.774 -15.273 3.270 1.00 85.50 114 TYR A N 1
ATOM 839 C CA . TYR A 1 114 ? -3.800 -14.525 4.532 1.00 85.50 114 TYR A CA 1
ATOM 840 C C . TYR A 1 114 ? -5.148 -13.847 4.823 1.00 85.50 114 TYR A C 1
ATOM 842 O O . TYR A 1 114 ? -5.247 -13.120 5.813 1.00 85.50 114 TYR A O 1
ATOM 850 N N . LEU A 1 115 ? -6.144 -14.036 3.951 1.00 80.56 115 LEU A N 1
ATOM 851 C CA . LEU A 1 115 ? -7.534 -13.607 4.151 1.00 80.56 115 LEU A CA 1
ATOM 852 C C . LEU A 1 115 ? -8.315 -14.692 4.900 1.00 80.56 115 LEU A C 1
ATOM 854 O O . LEU A 1 115 ? -9.149 -14.311 5.748 1.00 80.56 115 LEU A O 1
#

Solvent-accessible surface area (backbone atoms only — not comparable to full-atom values): 6845 Å² total; per-residue (Å²): 117,51,65,88,81,48,84,88,68,90,74,49,76,86,76,76,51,82,90,87,79,88,89,79,84,74,60,72,43,83,45,67,31,90,89,52,92,57,92,42,74,64,49,46,37,54,51,24,48,79,37,65,63,73,39,35,32,30,15,39,18,86,47,34,71,30,35,51,51,49,51,50,50,26,65,78,55,67,31,40,65,40,82,46,69,27,97,26,55,71,60,22,47,56,41,32,76,69,65,78,25,44,29,34,34,40,41,48,84,79,45,58,91,77,114

Foldseek 3Di:
DDCVVCVPPPDDPVPPDDDDDDDDDFDKDKDFQPVDPQDDLVSVLVCQAVPAAPAEEEDCAPPDPFNVVVVVSCVVSVGHYHYDYDPGPVRRVVCRNVVVHGMYIDTCVSCVVPD